Protein AF-A0A6N7L3N2-F1 (afdb_monomer_lite)

Foldseek 3Di:
DDDDDFDLPAWFAAPPQVVQPVSVVLVVVLVVLCVVLVPDPPCSVVCSVPPRVVVSRCQCTDLCRHQCVVAHPPVHHDPDGDDPDDDDDDDPVVCVDPVNDPVVPPPVPPPD

Secondary structure (DSSP, 8-state):
-------SSS----TTGGG-HHHHHHHHHHHHHHHHHTT-SSSHHHHHIIIIIHHHHHHHH-TTTSTTTT-BTTTB--SSPPPPPP-PPPPGGGGGSTTT-GGGGTGGGS--

InterPro domains:
  IPR032584 Protein of unknown function DUF4913 [PF16259] (3-90)

Organism: NCBI:txid212423

Radius of gyration: 20.18 Å; chains: 1; bounding box: 64×18×48 Å

pLDDT: mean 88.61, std 14.11, range [45.47, 98.56]

Structure (mmCIF, N/CA/C/O backbone):
data_AF-A0A6N7L3N2-F1
#
_entry.id   AF-A0A6N7L3N2-F1
#
loop_
_atom_site.group_PDB
_atom_site.id
_atom_site.type_symbol
_atom_site.label_atom_id
_atom_site.label_alt_id
_atom_site.label_comp_id
_atom_site.label_asym_id
_atom_site.label_entity_id
_atom_site.label_seq_id
_atom_site.pdbx_PDB_ins_code
_atom_site.Cartn_x
_atom_site.Cartn_y
_atom_site.Cartn_z
_atom_site.occupancy
_atom_site.B_iso_or_equiv
_atom_site.auth_seq_id
_atom_site.auth_comp_id
_atom_site.auth_asym_id
_atom_site.auth_atom_id
_atom_site.pdbx_PDB_model_num
ATOM 1 N N . MET A 1 1 ? 7.202 8.068 13.018 1.00 57.31 1 MET A N 1
ATOM 2 C CA . MET A 1 1 ? 7.596 7.870 11.606 1.00 57.31 1 MET A CA 1
ATOM 3 C C . MET A 1 1 ? 7.789 6.379 11.388 1.00 57.31 1 MET A C 1
ATOM 5 O O . MET A 1 1 ? 8.443 5.762 12.220 1.00 57.31 1 MET A O 1
ATOM 9 N N . VAL A 1 2 ? 7.189 5.796 10.348 1.00 75.44 2 VAL A N 1
ATOM 10 C CA . VAL A 1 2 ? 7.456 4.396 9.974 1.00 75.44 2 VAL A CA 1
ATOM 11 C C . VAL A 1 2 ? 8.750 4.388 9.168 1.00 75.44 2 VAL A C 1
ATOM 13 O O . VAL A 1 2 ? 8.839 5.082 8.162 1.00 75.44 2 VAL A O 1
ATOM 16 N N . ALA A 1 3 ? 9.755 3.650 9.631 1.00 86.38 3 ALA A N 1
ATOM 17 C CA . ALA A 1 3 ? 11.062 3.565 8.988 1.00 86.38 3 ALA A CA 1
ATOM 18 C C . ALA A 1 3 ? 11.437 2.097 8.782 1.00 86.38 3 ALA A C 1
ATOM 20 O O . ALA A 1 3 ? 11.220 1.264 9.663 1.00 86.38 3 ALA A O 1
ATOM 21 N N . ARG A 1 4 ? 11.985 1.777 7.608 1.00 90.19 4 ARG A N 1
ATOM 22 C CA . ARG A 1 4 ? 12.413 0.426 7.224 1.00 90.19 4 ARG A CA 1
ATOM 23 C C . ARG A 1 4 ? 13.736 0.520 6.467 1.00 90.19 4 ARG A C 1
ATOM 25 O O . ARG A 1 4 ? 14.028 1.547 5.859 1.00 90.19 4 ARG A O 1
ATOM 32 N N . ARG A 1 5 ? 14.546 -0.541 6.507 1.00 91.00 5 ARG A N 1
ATOM 33 C CA . ARG A 1 5 ? 15.734 -0.638 5.649 1.00 91.00 5 ARG A CA 1
ATOM 34 C C . ARG A 1 5 ? 15.287 -0.941 4.223 1.00 91.00 5 ARG A C 1
ATOM 36 O O . ARG A 1 5 ? 14.666 -1.972 3.991 1.00 91.00 5 ARG A O 1
ATOM 43 N N . LEU A 1 6 ? 15.627 -0.047 3.305 1.00 92.50 6 LEU A N 1
ATOM 44 C CA . LEU A 1 6 ? 15.380 -0.188 1.877 1.00 92.50 6 LEU A CA 1
ATOM 45 C C . LEU A 1 6 ? 16.714 -0.478 1.195 1.00 92.50 6 LEU A C 1
ATOM 47 O O . LEU A 1 6 ? 17.695 0.222 1.435 1.00 92.50 6 LEU A O 1
ATOM 51 N N . ASN A 1 7 ? 16.761 -1.527 0.388 1.00 87.56 7 ASN A N 1
ATOM 52 C CA . ASN A 1 7 ? 17.953 -1.912 -0.373 1.00 87.56 7 ASN A CA 1
ATOM 53 C C . ASN A 1 7 ? 17.627 -2.219 -1.841 1.00 87.56 7 ASN A C 1
ATOM 55 O O . ASN A 1 7 ? 18.524 -2.619 -2.573 1.00 87.56 7 ASN A O 1
ATOM 59 N N . GLY A 1 8 ? 16.362 -2.078 -2.255 1.00 81.12 8 GLY A N 1
ATOM 60 C CA . GLY A 1 8 ? 15.897 -2.385 -3.608 1.00 81.12 8 GLY A CA 1
ATOM 61 C C . GLY A 1 8 ? 15.814 -3.881 -3.927 1.00 81.12 8 GLY A C 1
ATOM 62 O O . GLY A 1 8 ? 15.286 -4.229 -4.969 1.00 81.12 8 GLY A O 1
ATOM 63 N N . VAL A 1 9 ? 16.296 -4.760 -3.038 1.00 84.88 9 VAL A N 1
ATOM 64 C CA . VAL A 1 9 ? 16.342 -6.219 -3.251 1.00 84.88 9 VAL A CA 1
ATOM 65 C C . VAL A 1 9 ? 15.350 -6.956 -2.358 1.00 84.88 9 VAL A C 1
ATOM 67 O O . VAL A 1 9 ? 14.681 -7.873 -2.801 1.00 84.88 9 VAL A O 1
ATOM 70 N N . THR A 1 10 ? 15.261 -6.584 -1.080 1.00 90.69 10 THR A N 1
ATOM 71 C CA . THR A 1 10 ? 14.303 -7.171 -0.129 1.00 90.69 10 THR A CA 1
ATOM 72 C C . THR A 1 10 ? 13.084 -6.288 0.071 1.00 90.69 10 THR A C 1
ATOM 74 O O . THR A 1 10 ? 12.010 -6.795 0.358 1.00 90.69 10 THR A O 1
ATOM 77 N N . LEU A 1 11 ? 13.270 -4.969 -0.014 1.00 95.62 11 LEU A N 1
ATOM 78 C CA . LEU A 1 11 ? 12.203 -3.974 0.015 1.00 95.62 11 LEU A CA 1
ATOM 79 C C . LEU A 1 11 ? 12.609 -2.810 -0.884 1.00 95.62 11 LEU A C 1
ATOM 81 O O . LEU A 1 11 ? 13.755 -2.340 -0.813 1.00 95.62 11 LEU A O 1
ATOM 85 N N . THR A 1 12 ? 11.657 -2.315 -1.665 1.00 96.50 12 THR A N 1
ATOM 86 C CA . THR A 1 12 ? 11.832 -1.127 -2.500 1.00 96.50 12 THR A CA 1
ATOM 87 C C . THR A 1 12 ? 10.844 -0.026 -2.116 1.00 96.50 12 THR A C 1
ATOM 89 O O . THR A 1 12 ? 9.814 -0.270 -1.492 1.00 96.50 12 THR A O 1
ATOM 92 N N . TRP A 1 13 ? 11.184 1.210 -2.454 1.00 96.62 13 TRP A N 1
ATOM 93 C CA . TRP A 1 13 ? 10.314 2.372 -2.335 1.00 96.62 13 TRP A CA 1
ATOM 94 C C . TRP A 1 13 ? 10.771 3.407 -3.355 1.00 96.62 13 TRP A C 1
ATOM 96 O O . TRP A 1 13 ? 11.954 3.748 -3.396 1.00 96.62 13 TRP A O 1
ATOM 106 N N . CYS A 1 14 ? 9.839 3.926 -4.147 1.00 96.81 14 CYS A N 1
ATOM 107 C CA . CYS A 1 14 ? 10.132 5.035 -5.042 1.00 96.81 14 CYS A CA 1
ATOM 108 C C . CYS A 1 14 ? 10.124 6.355 -4.247 1.00 96.81 14 CYS A C 1
ATOM 110 O O . CYS A 1 14 ? 9.115 6.646 -3.597 1.00 96.81 14 CYS A O 1
ATOM 112 N N . PRO A 1 15 ? 11.187 7.182 -4.280 1.00 96.12 15 PRO A N 1
ATOM 113 C CA . PRO A 1 15 ? 11.166 8.488 -3.616 1.00 96.12 15 PRO A CA 1
ATOM 114 C C . PRO A 1 15 ? 10.041 9.382 -4.155 1.00 96.12 15 PRO A C 1
ATOM 116 O O . PRO A 1 15 ? 9.363 10.036 -3.363 1.00 96.12 15 PRO A O 1
ATOM 119 N N . ASP A 1 16 ? 9.754 9.293 -5.456 1.00 96.94 16 ASP A N 1
ATOM 120 C CA . ASP A 1 16 ? 8.643 9.979 -6.122 1.00 96.94 16 ASP A CA 1
ATOM 121 C C . ASP A 1 16 ? 7.364 9.125 -6.124 1.00 96.94 16 ASP A C 1
ATOM 123 O O . ASP A 1 16 ? 6.699 8.948 -7.143 1.00 96.94 16 ASP A O 1
ATOM 127 N N . TRP A 1 17 ? 7.015 8.524 -4.982 1.00 96.56 17 TRP A N 1
ATOM 128 C CA . TRP A 1 17 ? 5.897 7.574 -4.859 1.00 96.56 17 TRP A CA 1
ATOM 129 C C . TRP A 1 17 ? 4.552 8.115 -5.381 1.00 96.56 17 TRP A C 1
ATOM 131 O O . TRP A 1 17 ? 3.708 7.337 -5.826 1.00 96.56 17 TRP A O 1
ATOM 141 N N . TRP A 1 18 ? 4.346 9.436 -5.360 1.00 96.62 18 TRP A N 1
ATOM 142 C CA . TRP A 1 18 ? 3.142 10.097 -5.880 1.00 96.62 18 TRP A CA 1
ATOM 143 C C . TRP A 1 18 ? 3.000 9.994 -7.407 1.00 96.62 18 TRP A C 1
ATOM 145 O O . TRP A 1 18 ? 1.929 10.265 -7.936 1.00 96.62 18 TRP A O 1
ATOM 155 N N . MET A 1 19 ? 4.043 9.578 -8.127 1.00 95.94 19 MET A N 1
ATOM 156 C CA . MET A 1 19 ? 3.984 9.307 -9.569 1.00 95.94 19 MET A CA 1
ATOM 157 C C . MET A 1 19 ? 3.257 7.988 -9.888 1.00 95.94 19 MET A C 1
ATOM 159 O O . MET A 1 19 ? 2.931 7.718 -11.042 1.00 95.94 19 MET A O 1
ATOM 163 N N . HIS A 1 20 ? 2.971 7.160 -8.877 1.00 95.50 20 HIS A N 1
ATOM 164 C CA . HIS A 1 20 ? 2.367 5.840 -9.044 1.00 95.50 20 HIS A CA 1
ATOM 165 C C . HIS A 1 20 ? 0.899 5.860 -8.593 1.00 95.50 20 HIS A C 1
ATOM 167 O O . HIS A 1 20 ? 0.598 5.883 -7.398 1.00 95.50 20 HIS A O 1
ATOM 173 N N . ALA A 1 21 ? -0.035 5.798 -9.548 1.00 95.19 21 ALA A N 1
ATOM 174 C CA . ALA A 1 21 ? -1.476 5.845 -9.268 1.00 95.19 21 ALA A CA 1
ATOM 175 C C . ALA A 1 21 ? -1.938 4.731 -8.309 1.00 95.19 21 ALA A C 1
ATOM 177 O O . ALA A 1 21 ? -2.753 4.971 -7.414 1.00 95.19 21 ALA A O 1
ATOM 178 N N . GLU A 1 22 ? -1.379 3.524 -8.449 1.00 96.00 22 GLU A N 1
ATOM 179 C CA . GLU A 1 22 ? -1.654 2.422 -7.525 1.00 96.00 22 GLU A CA 1
ATOM 180 C C . GLU A 1 22 ? -1.191 2.748 -6.098 1.00 96.00 22 GLU A C 1
ATOM 182 O O . GLU A 1 22 ? -1.934 2.507 -5.144 1.00 96.00 22 GLU A O 1
ATOM 187 N N . ALA A 1 23 ? -0.013 3.359 -5.935 1.00 97.12 23 ALA A N 1
ATOM 188 C CA . ALA A 1 23 ? 0.489 3.743 -4.620 1.00 97.12 23 ALA A CA 1
ATOM 189 C C . ALA A 1 23 ? -0.409 4.788 -3.948 1.00 97.12 23 ALA A C 1
ATOM 191 O O . ALA A 1 23 ? -0.764 4.623 -2.780 1.00 97.12 23 ALA A O 1
ATOM 192 N N . ILE A 1 24 ? -0.844 5.813 -4.691 1.00 98.00 24 ILE A N 1
ATOM 193 C CA . ILE A 1 24 ? -1.806 6.810 -4.193 1.00 98.00 24 ILE A CA 1
ATOM 194 C C . ILE A 1 24 ? -3.090 6.123 -3.722 1.00 98.00 24 ILE A C 1
ATOM 196 O O . ILE A 1 24 ? -3.553 6.376 -2.609 1.00 98.00 24 ILE A O 1
ATOM 200 N N . SER A 1 25 ? -3.658 5.239 -4.547 1.00 98.12 25 SER A N 1
ATOM 201 C CA . SER A 1 25 ? -4.905 4.535 -4.231 1.00 98.12 25 SER A CA 1
ATOM 202 C C . SER A 1 25 ? -4.789 3.714 -2.940 1.00 98.12 25 SER A C 1
ATOM 204 O O . SER A 1 25 ? -5.634 3.831 -2.046 1.00 98.12 25 SER A O 1
ATOM 206 N N . ARG A 1 26 ? -3.699 2.948 -2.790 1.00 97.81 26 ARG A N 1
ATOM 207 C CA . ARG A 1 26 ? -3.421 2.125 -1.600 1.00 97.81 26 ARG A CA 1
ATOM 208 C C . ARG A 1 26 ? -3.224 2.962 -0.338 1.00 97.81 26 ARG A C 1
ATOM 210 O O . ARG A 1 26 ? -3.833 2.670 0.692 1.00 97.81 26 ARG A O 1
ATOM 217 N N . LEU A 1 27 ? -2.414 4.019 -0.418 1.00 97.94 27 LEU A N 1
ATOM 218 C CA . LEU A 1 27 ? -2.170 4.934 0.701 1.00 97.94 27 LEU A CA 1
ATOM 219 C C . LEU A 1 27 ? -3.454 5.653 1.128 1.00 97.94 27 LEU A C 1
ATOM 221 O O . LEU A 1 27 ? -3.737 5.749 2.322 1.00 97.94 27 LEU A O 1
ATOM 225 N N . ASN A 1 28 ? -4.272 6.087 0.167 1.00 98.38 28 ASN A N 1
ATOM 226 C CA . ASN A 1 28 ? -5.570 6.695 0.441 1.00 98.38 28 ASN A CA 1
ATOM 227 C C . ASN A 1 28 ? -6.531 5.708 1.122 1.00 98.38 28 ASN A C 1
ATOM 229 O O . ASN A 1 28 ? -7.166 6.057 2.114 1.00 98.38 28 ASN A O 1
ATOM 233 N N . ALA A 1 29 ? -6.618 4.461 0.647 1.00 98.12 29 ALA A N 1
ATOM 234 C CA . ALA A 1 29 ? -7.439 3.432 1.288 1.00 98.12 29 ALA A CA 1
ATOM 235 C C . ALA A 1 29 ? -6.994 3.158 2.736 1.00 98.12 29 ALA A C 1
ATOM 237 O O . ALA A 1 29 ? -7.829 3.092 3.641 1.00 98.12 29 ALA A O 1
ATOM 238 N N . MET A 1 30 ? -5.680 3.069 2.971 1.00 97.75 30 MET A N 1
ATOM 239 C CA . MET A 1 30 ? -5.103 2.901 4.308 1.00 97.75 30 MET A CA 1
ATOM 240 C C . MET A 1 30 ? -5.409 4.094 5.227 1.00 97.75 30 MET A C 1
ATOM 242 O O . MET A 1 30 ? -5.750 3.887 6.393 1.00 97.75 30 MET A O 1
ATOM 246 N N . TRP A 1 31 ? -5.336 5.326 4.708 1.00 97.94 31 TRP A N 1
ATOM 247 C CA . TRP A 1 31 ? -5.693 6.540 5.448 1.00 97.94 31 TRP A CA 1
ATOM 248 C C . TRP A 1 31 ? -7.187 6.594 5.787 1.00 97.94 31 TRP A C 1
ATOM 250 O O . TRP A 1 31 ? -7.541 6.870 6.929 1.00 97.94 31 TRP A O 1
ATOM 260 N N . ARG A 1 32 ? -8.078 6.251 4.848 1.00 98.56 32 ARG A N 1
ATOM 261 C CA . ARG A 1 32 ? -9.528 6.194 5.114 1.00 98.56 32 ARG A CA 1
ATOM 262 C C . ARG A 1 32 ? -9.875 5.160 6.186 1.00 98.56 32 ARG A C 1
ATOM 264 O O . ARG A 1 32 ? -10.723 5.425 7.033 1.00 98.56 32 ARG A O 1
ATOM 271 N N . ALA A 1 33 ? -9.209 4.003 6.174 1.00 98.44 33 ALA A N 1
ATOM 272 C CA . ALA A 1 33 ? -9.363 3.003 7.228 1.00 98.44 33 ALA A CA 1
ATOM 273 C C . ALA A 1 33 ? -8.864 3.528 8.583 1.00 98.44 33 ALA A C 1
ATOM 275 O O . ALA A 1 33 ? -9.534 3.334 9.596 1.00 98.44 33 ALA A O 1
ATOM 276 N N . TRP A 1 34 ? -7.728 4.233 8.596 1.00 98.25 34 TRP A N 1
ATOM 277 C CA . TRP A 1 34 ? -7.195 4.867 9.802 1.00 98.25 34 TRP A CA 1
ATOM 278 C C . TRP A 1 34 ? -8.157 5.909 10.378 1.00 98.25 34 TRP A C 1
ATOM 280 O O . TRP A 1 34 ? -8.442 5.866 11.569 1.00 98.25 34 TRP A O 1
ATOM 290 N N . GLU A 1 35 ? -8.692 6.805 9.544 1.00 98.50 35 GLU A N 1
ATOM 291 C CA . GLU A 1 35 ? -9.636 7.848 9.967 1.00 98.50 35 GLU A CA 1
ATOM 292 C C . GLU A 1 35 ? -10.852 7.272 10.693 1.00 98.50 35 GLU A C 1
ATOM 294 O O . GLU A 1 35 ? -11.312 7.844 11.679 1.00 98.50 35 GLU A O 1
ATOM 299 N N . ASN A 1 36 ? -11.346 6.122 10.235 1.00 98.31 36 ASN A N 1
ATOM 300 C CA . ASN A 1 36 ? -12.459 5.441 10.879 1.00 98.31 36 ASN A CA 1
ATOM 301 C C . ASN A 1 36 ? -12.026 4.708 12.162 1.00 98.31 36 ASN A C 1
ATOM 303 O O . ASN A 1 36 ? -12.658 4.845 13.206 1.00 98.31 36 ASN A O 1
ATOM 307 N N . LEU A 1 37 ? -10.937 3.935 12.101 1.00 98.50 37 LEU A N 1
ATOM 308 C CA . LEU A 1 37 ? -10.516 3.053 13.196 1.00 98.50 37 LEU A CA 1
ATOM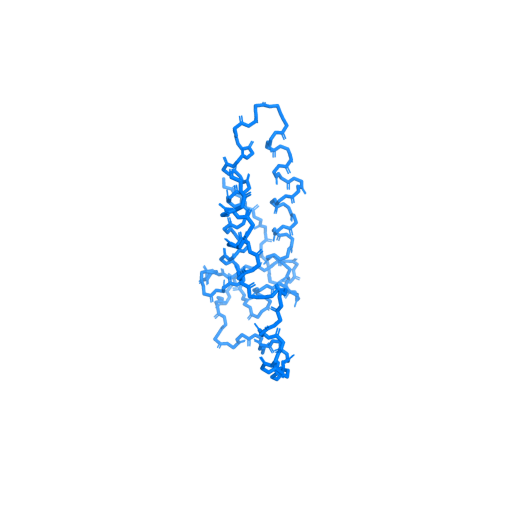 309 C C . LEU A 1 37 ? -9.826 3.786 14.350 1.00 98.50 37 LEU A C 1
ATOM 311 O O . LEU A 1 37 ? -9.860 3.296 15.475 1.00 98.50 37 LEU A O 1
ATOM 315 N N . ARG A 1 38 ? -9.252 4.974 14.125 1.00 97.31 38 ARG A N 1
ATOM 316 C CA . ARG A 1 38 ? -8.635 5.783 15.194 1.00 97.31 38 ARG A CA 1
ATOM 317 C C . ARG A 1 38 ? -9.635 6.276 16.243 1.00 97.31 38 ARG A C 1
ATOM 319 O O . ARG A 1 38 ? -9.218 6.784 17.278 1.00 97.31 38 ARG A O 1
ATOM 326 N N . LEU A 1 39 ? -10.934 6.191 15.948 1.00 98.12 39 LEU A N 1
ATOM 327 C CA . LEU A 1 39 ? -12.015 6.582 16.851 1.00 98.12 39 LEU A CA 1
ATOM 328 C C . LEU A 1 39 ? -12.419 5.458 17.813 1.00 98.12 39 LEU A C 1
ATOM 330 O O . LEU A 1 39 ? -13.080 5.739 18.809 1.00 98.12 39 LEU A O 1
ATOM 334 N N . ASP A 1 40 ? -12.029 4.210 17.537 1.00 98.00 40 ASP A N 1
ATOM 335 C CA . ASP A 1 40 ? -12.239 3.087 18.449 1.00 98.00 40 ASP A CA 1
ATOM 336 C C . ASP A 1 40 ? -11.116 3.063 19.509 1.00 98.00 40 ASP A C 1
ATOM 338 O O . ASP A 1 40 ? -9.958 2.795 19.167 1.00 98.00 40 ASP A O 1
ATOM 342 N N . PRO A 1 41 ? -11.433 3.324 20.795 1.00 96.19 41 PRO A N 1
ATOM 343 C CA . PRO A 1 41 ? -10.439 3.389 21.863 1.00 96.19 41 PRO A CA 1
ATOM 344 C C . PRO A 1 41 ? -9.935 2.014 22.324 1.00 96.19 41 PRO A C 1
ATOM 346 O O . PRO A 1 41 ? -8.971 1.960 23.088 1.00 96.19 41 PRO A O 1
ATOM 349 N N . ALA A 1 42 ? -10.584 0.916 21.926 1.00 97.69 42 ALA A N 1
ATOM 350 C CA . ALA A 1 42 ? -10.222 -0.429 22.349 1.00 97.69 42 ALA A CA 1
ATOM 351 C C . ALA A 1 42 ? -9.204 -1.055 21.389 1.00 97.69 42 ALA A C 1
ATOM 353 O O . ALA A 1 42 ? -8.004 -1.058 21.660 1.00 97.69 42 ALA A O 1
ATOM 354 N N . LEU A 1 43 ? -9.675 -1.606 20.267 1.00 98.00 43 LEU A N 1
ATOM 355 C CA . LEU A 1 43 ? -8.847 -2.410 19.360 1.00 98.00 43 LEU A CA 1
ATOM 356 C C . LEU A 1 43 ? -8.610 -1.739 18.006 1.00 98.00 43 LEU A C 1
ATOM 358 O O . LEU A 1 43 ? -7.859 -2.286 17.200 1.00 98.00 43 LEU A O 1
ATOM 362 N N . GLY A 1 44 ? -9.171 -0.551 17.768 1.00 98.12 44 GLY A N 1
ATOM 363 C CA . GLY A 1 44 ? -9.131 0.146 16.481 1.00 98.12 44 GLY A CA 1
ATOM 364 C C . GLY A 1 44 ? -7.742 0.224 15.855 1.00 98.12 44 GLY A C 1
ATOM 365 O O . GLY A 1 44 ? -7.551 -0.165 14.703 1.00 98.12 44 GLY A O 1
ATOM 366 N N . MET A 1 45 ? -6.735 0.636 16.629 1.00 98.00 45 MET A N 1
ATOM 367 C CA . MET A 1 45 ? -5.359 0.726 16.127 1.00 98.00 45 MET A CA 1
ATOM 368 C C . MET A 1 45 ? -4.722 -0.639 15.843 1.00 98.00 45 MET A C 1
ATOM 370 O O . MET A 1 45 ? -3.977 -0.760 14.872 1.00 98.00 45 MET A O 1
ATOM 374 N N . SER A 1 46 ? -5.020 -1.665 16.646 1.00 98.19 46 SER A N 1
ATOM 375 C CA . SER A 1 46 ? -4.547 -3.036 16.395 1.00 98.19 46 SER A CA 1
ATOM 376 C C . SER A 1 46 ? -5.155 -3.584 15.100 1.00 98.19 46 SER A C 1
ATOM 378 O O . SER A 1 46 ? -4.437 -4.039 14.209 1.00 98.19 46 SER A O 1
ATOM 380 N N . THR A 1 47 ? -6.474 -3.428 14.949 1.00 98.44 47 THR A N 1
ATOM 381 C CA . THR A 1 47 ? -7.224 -3.783 13.740 1.00 98.44 47 THR A CA 1
ATOM 382 C C . THR A 1 47 ? -6.681 -3.048 12.517 1.00 98.44 47 THR A C 1
ATOM 384 O O . THR A 1 47 ? -6.487 -3.662 11.469 1.00 98.44 47 THR A O 1
ATOM 387 N N . TRP A 1 48 ? -6.380 -1.752 12.643 1.00 98.44 48 TRP A N 1
ATOM 388 C CA . TRP A 1 48 ? -5.819 -0.963 11.550 1.00 98.44 48 TRP A CA 1
ATOM 389 C C . TRP A 1 48 ? -4.471 -1.506 11.072 1.00 98.44 48 TRP A C 1
ATOM 391 O O . TRP A 1 48 ? -4.286 -1.692 9.869 1.00 98.44 48 TRP A O 1
ATOM 401 N N . TRP A 1 49 ? -3.551 -1.814 11.990 1.00 98.00 49 TRP A N 1
ATOM 402 C CA . TRP A 1 49 ? -2.253 -2.381 11.623 1.00 98.00 49 TRP A CA 1
ATOM 403 C C . TRP A 1 49 ? -2.392 -3.726 10.913 1.00 98.00 49 TRP A C 1
ATOM 405 O O . TRP A 1 49 ? -1.914 -3.874 9.788 1.00 98.00 49 TRP A O 1
ATOM 415 N N . ILE A 1 50 ? -3.105 -4.664 11.538 1.00 98.06 50 ILE A N 1
ATOM 416 C CA . ILE A 1 50 ? -3.203 -6.055 11.082 1.00 98.06 50 ILE A CA 1
ATOM 417 C C . ILE A 1 50 ? -3.959 -6.166 9.755 1.00 98.06 50 ILE A C 1
ATOM 419 O O . ILE A 1 50 ? -3.549 -6.912 8.867 1.00 98.06 50 ILE A O 1
ATOM 423 N N . HIS A 1 51 ? -5.069 -5.439 9.607 1.00 98.19 51 HIS A N 1
ATOM 424 C CA . HIS A 1 51 ? -5.970 -5.619 8.466 1.00 98.19 51 HIS A CA 1
ATOM 425 C C . HIS A 1 51 ? -5.774 -4.600 7.346 1.00 98.19 51 HIS A C 1
ATOM 427 O O . HIS A 1 51 ? -6.225 -4.845 6.228 1.00 98.19 51 HIS A O 1
ATOM 433 N N . HIS A 1 52 ? -5.112 -3.472 7.612 1.00 97.94 52 HIS A N 1
ATOM 434 C CA . HIS A 1 52 ? -4.977 -2.402 6.626 1.00 97.94 52 HIS A CA 1
ATOM 435 C C . HIS A 1 52 ? -3.525 -2.017 6.377 1.00 97.94 52 HIS A C 1
ATOM 437 O O . HIS A 1 52 ? -3.086 -2.072 5.232 1.00 97.94 52 HIS A O 1
ATOM 443 N N . ALA A 1 53 ? -2.767 -1.645 7.408 1.00 97.25 53 ALA A N 1
ATOM 444 C CA . ALA A 1 53 ? -1.435 -1.096 7.188 1.00 97.25 53 ALA A CA 1
ATOM 445 C C . ALA A 1 53 ? -0.432 -2.150 6.710 1.00 97.25 53 ALA A C 1
ATOM 447 O O . ALA A 1 53 ? 0.174 -1.969 5.654 1.00 97.25 53 ALA A O 1
ATOM 448 N N . ASP A 1 54 ? -0.286 -3.264 7.430 1.00 97.25 54 ASP A N 1
A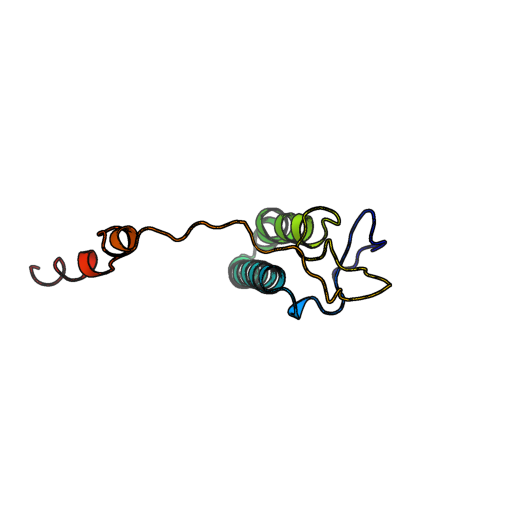TOM 449 C CA . ASP A 1 54 ? 0.704 -4.288 7.088 1.00 97.25 54 ASP A CA 1
ATOM 450 C C . ASP A 1 54 ? 0.437 -4.943 5.721 1.00 97.25 54 ASP A C 1
ATOM 452 O O . ASP A 1 54 ? 1.378 -5.022 4.927 1.00 97.25 54 ASP A O 1
ATOM 456 N N . PRO A 1 55 ? -0.808 -5.318 5.356 1.00 97.50 55 PRO A N 1
ATOM 457 C CA . PRO A 1 55 ? -1.089 -5.855 4.024 1.00 97.50 55 PRO A CA 1
ATOM 458 C C . PRO A 1 55 ? -0.805 -4.862 2.888 1.00 97.50 55 PRO A C 1
ATOM 460 O O . PRO A 1 55 ? -0.272 -5.250 1.850 1.00 97.50 55 PRO A O 1
ATOM 463 N N . GLN A 1 56 ? -1.128 -3.575 3.067 1.00 97.75 56 GLN A N 1
ATOM 464 C CA . GLN A 1 56 ? -0.854 -2.561 2.041 1.00 97.75 56 GLN A CA 1
ATOM 465 C C . GLN A 1 56 ? 0.644 -2.272 1.924 1.00 97.75 56 GLN A C 1
ATOM 467 O O . GLN A 1 56 ? 1.161 -2.176 0.812 1.00 97.75 56 GLN A O 1
ATOM 472 N N . LEU A 1 57 ? 1.356 -2.176 3.051 1.00 96.62 57 LEU A N 1
ATOM 473 C CA . LEU A 1 57 ? 2.806 -1.983 3.069 1.00 96.62 57 LEU A CA 1
ATOM 474 C C . LEU A 1 57 ? 3.554 -3.182 2.485 1.00 96.62 57 LEU A C 1
ATOM 476 O O . LEU A 1 57 ? 4.566 -2.974 1.826 1.00 96.62 57 LEU A O 1
ATOM 480 N N . HIS A 1 58 ? 3.063 -4.406 2.689 1.00 96.62 58 HIS A N 1
ATOM 481 C CA . HIS A 1 58 ? 3.647 -5.601 2.084 1.00 96.62 58 HIS A CA 1
ATOM 482 C C . HIS A 1 58 ? 3.677 -5.492 0.557 1.00 96.62 58 HIS A C 1
ATOM 484 O O . HIS A 1 58 ? 4.730 -5.682 -0.037 1.00 96.62 58 HIS A O 1
ATOM 490 N N . VAL A 1 59 ? 2.560 -5.095 -0.062 1.00 97.50 59 VAL A N 1
ATOM 491 C CA . VAL A 1 59 ? 2.494 -4.926 -1.522 1.00 97.50 59 VAL A CA 1
ATOM 492 C C . VAL A 1 59 ? 3.275 -3.700 -1.993 1.00 97.50 59 VAL A C 1
ATOM 494 O O . VAL A 1 59 ? 3.978 -3.770 -2.993 1.00 97.50 59 VAL A O 1
ATOM 497 N N . LEU A 1 60 ? 3.178 -2.569 -1.285 1.00 97.06 60 LEU A N 1
ATOM 498 C CA . LEU A 1 60 ? 3.905 -1.350 -1.659 1.00 97.06 60 LEU A CA 1
ATOM 499 C C . LEU A 1 60 ? 5.422 -1.557 -1.668 1.00 97.06 60 LEU A C 1
ATOM 501 O O . LEU A 1 60 ? 6.101 -0.965 -2.497 1.00 97.06 60 LEU A O 1
ATOM 505 N N . LEU A 1 61 ? 5.943 -2.359 -0.739 1.00 96.88 61 LEU A N 1
ATOM 506 C CA . LEU A 1 61 ? 7.379 -2.568 -0.572 1.00 96.88 61 LEU A CA 1
ATOM 507 C C . LEU A 1 61 ? 7.918 -3.785 -1.335 1.00 96.88 61 LEU A C 1
ATOM 509 O O . LEU A 1 61 ? 9.131 -3.997 -1.302 1.00 96.88 61 LEU A O 1
ATOM 513 N N . ASP A 1 62 ? 7.056 -4.575 -1.984 1.00 96.88 62 ASP A N 1
ATOM 514 C CA . ASP A 1 62 ? 7.453 -5.749 -2.765 1.00 96.88 62 ASP A CA 1
ATOM 515 C C . ASP A 1 62 ? 8.335 -5.308 -3.956 1.00 96.88 62 ASP A C 1
ATOM 517 O O . ASP A 1 62 ? 7.863 -4.567 -4.824 1.00 96.88 62 ASP A O 1
ATOM 521 N N . PRO A 1 63 ? 9.619 -5.715 -3.995 1.00 95.62 63 PRO A N 1
ATOM 522 C CA . PRO A 1 63 ? 10.551 -5.316 -5.046 1.00 95.62 63 PRO A CA 1
ATOM 523 C C . PRO A 1 63 ? 10.262 -5.965 -6.401 1.00 95.62 63 PRO A C 1
ATOM 525 O O . PRO A 1 63 ? 10.666 -5.410 -7.418 1.00 95.62 63 PRO A O 1
ATOM 528 N N . ASP A 1 64 ? 9.546 -7.087 -6.434 1.00 94.44 64 ASP A N 1
ATOM 529 C CA . ASP A 1 64 ? 9.288 -7.845 -7.657 1.00 94.44 64 ASP A CA 1
ATOM 530 C C . ASP A 1 64 ? 7.909 -7.506 -8.237 1.00 94.44 64 ASP A C 1
ATOM 532 O O . ASP A 1 64 ? 7.767 -7.253 -9.435 1.00 94.44 64 ASP A O 1
ATOM 536 N N . ASN A 1 65 ? 6.883 -7.463 -7.382 1.00 93.69 65 ASN A N 1
ATOM 537 C CA . ASN A 1 65 ? 5.482 -7.349 -7.809 1.00 93.69 65 ASN A CA 1
ATOM 538 C C . ASN A 1 65 ? 4.811 -6.036 -7.391 1.00 93.69 65 ASN A C 1
ATOM 540 O O . ASN A 1 65 ? 3.674 -5.772 -7.789 1.00 93.69 65 ASN A O 1
ATOM 544 N N . GLY A 1 66 ? 5.473 -5.230 -6.561 1.00 94.75 66 GLY A N 1
ATOM 545 C CA . GLY A 1 66 ? 4.919 -3.981 -6.060 1.00 94.75 66 GLY A CA 1
ATOM 546 C C . GLY A 1 66 ? 4.887 -2.878 -7.122 1.00 94.75 66 GLY A C 1
ATOM 547 O O . GLY A 1 66 ? 5.583 -2.943 -8.136 1.00 94.75 66 GLY A O 1
ATOM 548 N N . PRO A 1 67 ? 4.140 -1.788 -6.879 1.00 95.44 67 PRO A N 1
ATOM 549 C CA . PRO A 1 67 ? 4.032 -0.671 -7.821 1.00 95.44 67 PRO A CA 1
ATOM 550 C C . PRO A 1 67 ? 5.354 0.083 -8.035 1.00 95.44 67 PRO A C 1
ATOM 552 O O . PRO A 1 67 ? 5.464 0.880 -8.967 1.00 95.44 67 PRO A O 1
ATOM 555 N N . PHE A 1 68 ? 6.342 -0.146 -7.168 1.00 96.00 68 PHE A N 1
ATOM 556 C CA . PHE A 1 68 ? 7.676 0.444 -7.236 1.00 96.00 68 PHE A CA 1
ATOM 557 C C . PHE A 1 68 ? 8.742 -0.546 -7.727 1.00 96.00 68 PHE A C 1
ATOM 559 O O . PHE A 1 68 ? 9.923 -0.230 -7.617 1.00 96.00 68 PHE A O 1
ATOM 566 N N . SER A 1 69 ? 8.367 -1.716 -8.258 1.00 95.12 69 SER A N 1
ATOM 567 C CA . SER A 1 69 ? 9.315 -2.769 -8.667 1.00 95.12 69 SER A CA 1
ATOM 568 C C . SER A 1 69 ? 10.320 -2.322 -9.735 1.00 95.12 69 SER A C 1
ATOM 570 O O . SER A 1 69 ? 11.458 -2.775 -9.757 1.00 95.12 69 SER A O 1
ATOM 572 N N . ALA A 1 70 ? 9.937 -1.368 -10.588 1.00 94.81 70 ALA A N 1
ATOM 573 C CA . ALA A 1 70 ? 10.830 -0.764 -11.578 1.00 94.81 70 ALA A CA 1
ATOM 574 C C . ALA A 1 70 ? 11.690 0.394 -11.027 1.00 94.81 70 ALA A C 1
ATOM 576 O O . ALA A 1 70 ? 12.498 0.949 -11.765 1.00 94.81 70 ALA A O 1
ATOM 577 N N . CYS A 1 71 ? 11.490 0.810 -9.773 1.00 95.31 71 CYS A N 1
ATOM 578 C CA . CYS A 1 71 ? 12.170 1.947 -9.150 1.00 95.31 71 CYS A CA 1
ATOM 579 C C . CYS A 1 71 ? 13.205 1.485 -8.121 1.00 95.31 71 CYS A C 1
ATOM 581 O O . CYS A 1 71 ? 13.123 0.393 -7.557 1.00 95.31 71 CYS A O 1
ATOM 583 N N . SER A 1 72 ? 14.152 2.369 -7.818 1.00 93.50 72 SER A N 1
ATOM 584 C CA . SER A 1 72 ? 15.215 2.112 -6.854 1.00 93.50 72 SER A CA 1
ATOM 585 C C . SER A 1 72 ? 15.152 3.117 -5.703 1.00 93.50 72 SER A C 1
ATOM 587 O O . SER A 1 72 ? 15.046 4.319 -5.949 1.00 93.50 72 SER A O 1
ATOM 589 N N . PRO A 1 73 ? 15.315 2.684 -4.440 1.00 92.44 73 PRO A N 1
ATOM 590 C CA . PRO A 1 73 ? 15.473 3.611 -3.322 1.00 92.44 73 PRO A CA 1
ATOM 591 C C . PRO A 1 73 ? 16.725 4.494 -3.441 1.00 92.44 73 PRO A C 1
ATOM 593 O O . PRO A 1 73 ? 16.794 5.536 -2.795 1.00 92.44 73 PRO A O 1
ATOM 596 N N . VAL A 1 74 ? 17.727 4.049 -4.213 1.00 91.25 74 VAL A N 1
ATOM 597 C CA . VAL A 1 74 ? 19.022 4.728 -4.381 1.00 91.25 74 VAL A CA 1
ATOM 598 C C . VAL A 1 74 ? 19.076 5.503 -5.695 1.00 91.25 74 VAL A C 1
ATOM 600 O O . VAL A 1 74 ? 19.505 6.652 -5.697 1.00 91.25 74 VAL A O 1
ATOM 603 N N . GLU A 1 75 ? 18.645 4.891 -6.800 1.00 91.75 75 GLU A N 1
ATOM 604 C CA . GLU A 1 75 ? 18.708 5.510 -8.136 1.00 91.75 75 GLU A CA 1
ATOM 605 C C . GLU A 1 75 ? 17.472 6.364 -8.452 1.00 91.75 75 GLU A C 1
ATOM 607 O O . GLU A 1 75 ? 17.535 7.235 -9.315 1.00 91.75 75 GLU A O 1
ATOM 612 N N . GLY A 1 76 ? 16.374 6.172 -7.716 1.00 93.88 76 GLY A N 1
ATOM 613 C CA . GLY A 1 76 ? 15.165 6.982 -7.808 1.00 93.88 76 GLY A CA 1
ATOM 614 C C . GLY A 1 76 ? 14.046 6.368 -8.651 1.00 93.88 76 GLY A C 1
ATOM 615 O O . GLY A 1 76 ? 13.947 5.147 -8.819 1.00 93.88 76 GLY A O 1
ATOM 616 N N . HIS A 1 77 ? 13.152 7.238 -9.121 1.00 96.62 77 HIS A N 1
ATOM 617 C CA . HIS A 1 77 ? 12.027 6.879 -9.978 1.00 96.62 77 HIS A CA 1
ATOM 618 C C . HIS A 1 77 ? 12.496 6.475 -11.380 1.00 96.62 77 HIS A C 1
ATOM 620 O O . HIS A 1 77 ? 13.337 7.142 -11.980 1.00 96.62 77 HIS A O 1
ATOM 626 N N . SER A 1 78 ? 11.923 5.400 -11.919 1.00 94.00 78 SER A N 1
ATOM 627 C CA . SER A 1 78 ? 12.164 4.982 -13.300 1.00 94.00 78 SER A CA 1
ATOM 628 C C . SER A 1 78 ? 11.139 5.599 -14.245 1.00 94.00 78 SER A C 1
ATOM 630 O O . SER A 1 78 ? 9.936 5.465 -14.036 1.00 94.00 78 SER A O 1
ATOM 632 N N . GLU A 1 79 ? 11.618 6.188 -15.341 1.00 92.06 79 GLU A N 1
ATOM 633 C CA . GLU A 1 79 ? 10.777 6.684 -16.441 1.00 92.06 79 GLU A CA 1
ATOM 634 C C . GLU A 1 79 ? 10.162 5.558 -17.294 1.00 92.06 79 GLU A C 1
ATOM 636 O O . GLU A 1 79 ? 9.329 5.815 -18.163 1.00 92.06 79 GLU A O 1
ATOM 641 N N . HIS A 1 80 ? 10.554 4.304 -17.051 1.00 88.38 80 HIS A N 1
ATOM 642 C CA . HIS A 1 80 ? 10.097 3.127 -17.786 1.00 88.38 80 HIS A CA 1
ATOM 643 C C . HIS A 1 80 ? 9.257 2.232 -16.861 1.00 88.38 80 HIS A C 1
ATOM 645 O O . HIS A 1 80 ? 9.758 1.217 -16.365 1.00 88.38 80 HIS A O 1
ATOM 651 N N . PRO A 1 81 ? 7.994 2.601 -16.572 1.00 82.56 81 PRO A N 1
ATOM 652 C CA . PRO A 1 81 ? 7.130 1.783 -15.734 1.00 82.56 81 PRO A CA 1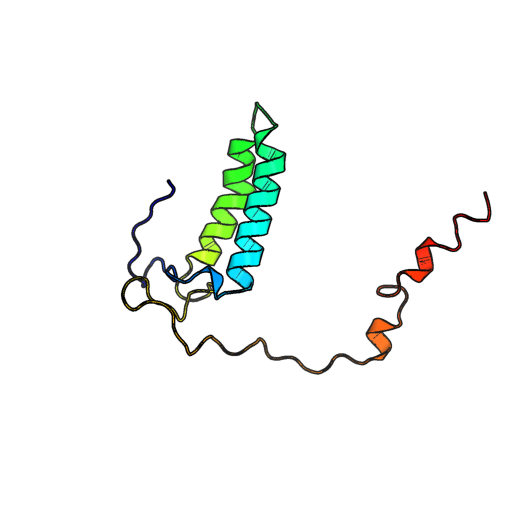
ATOM 653 C C . PRO A 1 81 ? 6.786 0.452 -16.427 1.00 82.56 81 PRO A C 1
ATOM 655 O O . PRO A 1 81 ? 6.863 0.353 -17.657 1.00 82.56 81 PRO A O 1
ATOM 658 N N . PRO A 1 82 ? 6.354 -0.571 -15.663 1.00 83.00 82 PRO A N 1
ATOM 659 C CA . PRO A 1 82 ? 5.811 -1.795 -16.237 1.00 83.00 82 PRO A CA 1
ATOM 660 C C . PRO A 1 82 ? 4.682 -1.496 -17.226 1.00 83.00 82 PRO A C 1
ATOM 662 O O . PRO A 1 82 ? 3.899 -0.559 -17.041 1.00 83.00 82 PRO A O 1
ATOM 665 N N . ALA A 1 83 ? 4.583 -2.313 -18.275 1.00 86.56 83 ALA A N 1
ATOM 666 C CA . ALA A 1 83 ? 3.500 -2.184 -19.238 1.00 86.56 83 ALA A CA 1
ATOM 667 C C . ALA A 1 83 ? 2.134 -2.334 -18.533 1.00 86.56 83 ALA A C 1
ATOM 669 O O . ALA A 1 83 ? 2.007 -3.163 -17.625 1.00 86.56 83 ALA A O 1
ATOM 670 N N . PRO A 1 84 ? 1.102 -1.576 -18.951 1.00 86.81 84 PRO A N 1
ATOM 671 C CA . PRO A 1 84 ? -0.255 -1.777 -18.462 1.00 86.81 84 PRO A CA 1
ATOM 672 C C . PRO A 1 84 ? -0.703 -3.229 -18.625 1.00 86.81 84 PRO A C 1
ATOM 674 O O . PRO A 1 84 ? -0.256 -3.932 -19.536 1.00 86.81 84 PRO A O 1
ATOM 677 N N . LEU A 1 85 ? -1.635 -3.661 -17.771 1.00 89.38 85 LEU A N 1
ATOM 678 C CA . LEU A 1 85 ? -2.225 -4.990 -17.896 1.00 89.38 85 LEU A CA 1
ATOM 679 C C . LEU A 1 85 ? -2.790 -5.185 -19.313 1.00 89.38 85 LEU A C 1
ATOM 681 O O . LEU A 1 85 ? -3.458 -4.283 -19.834 1.00 89.38 85 LEU A O 1
ATOM 685 N N . PRO A 1 86 ? -2.549 -6.347 -19.943 1.00 93.75 86 PRO A N 1
ATOM 686 C CA . PRO A 1 86 ? -3.081 -6.619 -21.266 1.00 93.75 86 PRO A CA 1
ATOM 687 C C . PRO A 1 86 ? -4.609 -6.642 -21.193 1.00 93.75 86 PRO A C 1
ATOM 689 O O . PRO A 1 86 ? -5.197 -7.426 -20.449 1.00 93.75 86 PRO A O 1
ATOM 692 N N . THR A 1 87 ? -5.257 -5.772 -21.967 1.00 93.19 87 THR A N 1
ATOM 693 C CA . THR A 1 87 ? -6.717 -5.685 -22.035 1.00 93.19 87 THR A CA 1
ATOM 694 C C . THR A 1 87 ? -7.187 -5.862 -23.470 1.00 93.19 87 THR A C 1
ATOM 696 O O . THR A 1 87 ? -6.599 -5.329 -24.408 1.00 93.19 87 THR A O 1
ATOM 699 N N . ASN A 1 88 ? -8.272 -6.614 -23.632 1.00 93.81 88 ASN A N 1
ATOM 700 C CA . ASN A 1 88 ? -9.082 -6.563 -24.840 1.00 93.81 88 ASN A CA 1
ATOM 701 C C . ASN A 1 88 ? -10.205 -5.544 -24.616 1.00 93.81 88 ASN A C 1
ATOM 703 O O . ASN A 1 88 ? -10.665 -5.399 -23.478 1.00 93.81 88 ASN A O 1
ATOM 707 N N . PRO A 1 89 ? -10.671 -4.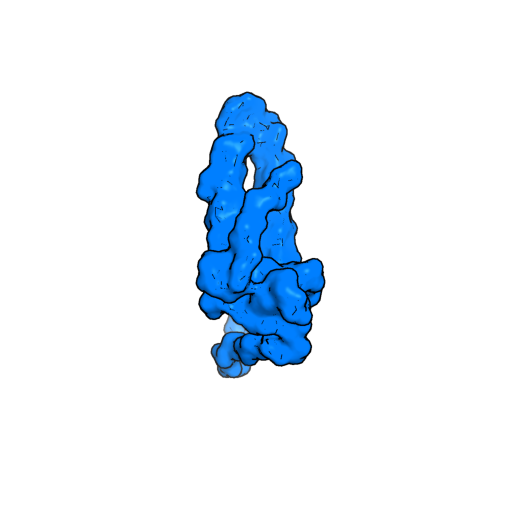846 -25.664 1.00 89.25 89 PRO A N 1
ATOM 708 C CA . PRO A 1 89 ? -11.803 -3.945 -25.524 1.00 89.25 89 PRO A CA 1
ATOM 709 C C . PRO A 1 89 ? -13.023 -4.712 -25.004 1.00 89.25 89 PRO A C 1
ATOM 711 O O . PRO A 1 89 ? -13.354 -5.794 -25.493 1.00 8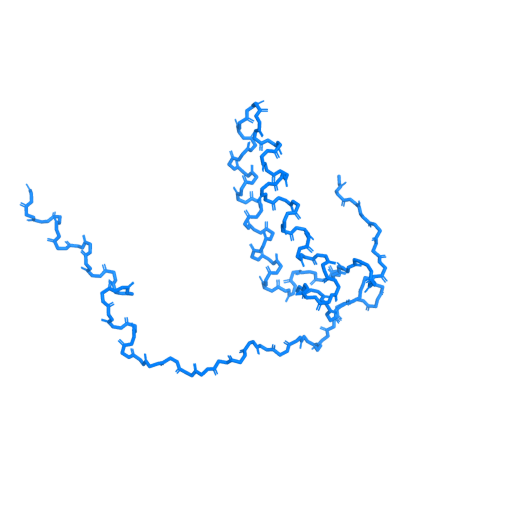9.25 89 PRO A O 1
ATOM 714 N N . ALA A 1 90 ? -13.695 -4.141 -24.006 1.00 87.88 90 ALA A N 1
ATOM 715 C CA . ALA A 1 90 ? -14.961 -4.672 -23.527 1.00 87.88 90 ALA A CA 1
ATOM 716 C C . ALA A 1 90 ? -16.039 -4.504 -24.611 1.00 87.88 90 ALA A C 1
ATOM 718 O O . ALA A 1 90 ? -16.133 -3.447 -25.234 1.00 87.88 90 ALA A O 1
ATOM 719 N N . ASP A 1 91 ? -16.878 -5.524 -24.811 1.00 89.56 91 ASP A N 1
ATOM 720 C CA . ASP A 1 91 ? -18.109 -5.406 -25.597 1.00 89.56 91 ASP A CA 1
ATOM 721 C C . ASP A 1 91 ? -18.969 -4.244 -25.061 1.00 89.56 91 ASP A C 1
ATOM 723 O O . ASP A 1 91 ? -19.380 -4.289 -23.894 1.00 89.56 91 ASP A O 1
ATOM 727 N N . PRO A 1 92 ? -19.282 -3.222 -25.882 1.00 85.75 92 PRO A N 1
ATOM 728 C CA . PRO A 1 92 ? -20.059 -2.064 -25.449 1.00 85.75 92 PRO A CA 1
ATOM 729 C C . PRO A 1 92 ? -21.412 -2.409 -24.813 1.00 85.75 92 PRO A C 1
ATOM 731 O O . PRO A 1 92 ? -21.908 -1.657 -23.975 1.00 85.75 92 PRO A O 1
ATOM 734 N N . ARG A 1 93 ? -22.009 -3.557 -25.165 1.00 86.00 93 ARG A N 1
ATOM 735 C CA . ARG A 1 93 ? -23.293 -4.006 -24.607 1.00 86.00 93 ARG A CA 1
ATOM 736 C C . ARG A 1 93 ? -23.204 -4.405 -23.134 1.00 86.00 93 ARG A C 1
ATOM 738 O O . ARG A 1 93 ? -24.236 -4.426 -22.471 1.00 86.00 93 ARG A O 1
ATOM 745 N N . MET A 1 94 ? -22.011 -4.690 -22.604 1.00 83.25 94 MET A N 1
ATOM 746 C CA . MET A 1 94 ? -21.839 -5.022 -21.183 1.00 83.25 94 MET A CA 1
ATOM 747 C C . MET A 1 94 ? -22.197 -3.852 -20.260 1.00 83.25 94 MET A C 1
ATOM 749 O O . MET A 1 94 ? -22.735 -4.070 -19.179 1.00 83.25 94 MET A O 1
ATOM 753 N N . TRP A 1 95 ? -21.979 -2.614 -20.703 1.00 81.56 95 TRP A N 1
ATOM 754 C CA . TRP A 1 95 ? -22.253 -1.409 -19.910 1.00 81.56 95 TRP A CA 1
ATOM 755 C C . TRP A 1 95 ? -23.732 -1.012 -19.885 1.00 81.56 95 TRP A C 1
ATOM 757 O O . TRP A 1 95 ? -24.141 -0.205 -19.059 1.00 81.56 95 TRP A O 1
ATOM 767 N N . LEU A 1 96 ? -24.538 -1.574 -20.788 1.00 80.94 96 LEU A N 1
ATOM 768 C CA . LEU A 1 96 ? -25.965 -1.269 -20.921 1.00 80.94 96 LEU A CA 1
ATOM 769 C C . LEU A 1 96 ? -26.855 -2.203 -20.082 1.00 80.94 96 LEU A C 1
ATOM 771 O O . LEU A 1 96 ? -28.069 -2.018 -20.040 1.00 80.94 96 LEU A O 1
ATOM 775 N N . GLY A 1 97 ? -26.272 -3.212 -19.426 1.00 75.94 97 GLY A N 1
ATOM 776 C CA . GLY A 1 97 ? -26.997 -4.123 -18.542 1.00 75.94 97 GLY A CA 1
ATOM 777 C C . GLY A 1 97 ? -27.383 -3.479 -17.207 1.00 75.94 97 GLY A C 1
ATOM 778 O O . GLY A 1 97 ? -26.730 -2.553 -16.724 1.00 75.94 97 GLY A O 1
ATOM 779 N N . THR A 1 98 ? -28.411 -4.024 -16.555 1.00 77.31 98 THR A N 1
ATOM 780 C CA . THR A 1 98 ? -28.896 -3.576 -15.234 1.00 77.31 98 THR A CA 1
ATOM 781 C C . THR A 1 98 ? -27.833 -3.642 -14.130 1.00 77.31 98 THR A C 1
ATOM 783 O O . THR A 1 98 ? -27.941 -2.926 -13.144 1.00 77.31 98 THR A O 1
ATOM 786 N N . ALA A 1 99 ? -26.777 -4.446 -14.304 1.00 74.19 99 ALA A N 1
ATOM 787 C CA . ALA A 1 99 ? -25.643 -4.522 -13.379 1.00 74.19 99 ALA A CA 1
ATOM 788 C C . ALA A 1 99 ? -24.770 -3.250 -13.348 1.00 74.19 99 ALA A C 1
ATOM 790 O O . ALA A 1 99 ? -24.088 -3.010 -12.355 1.00 74.19 99 ALA A O 1
ATOM 791 N N . PHE A 1 100 ? -24.781 -2.446 -14.417 1.00 71.06 100 PHE A N 1
ATOM 792 C CA . PHE A 1 100 ? -23.942 -1.246 -14.554 1.00 71.06 100 PHE A CA 1
ATOM 793 C C . PHE A 1 100 ? -24.744 0.036 -14.835 1.00 71.06 100 PHE A C 1
ATOM 795 O O . PHE A 1 100 ? -24.180 1.127 -14.799 1.00 71.06 100 PHE A O 1
ATOM 802 N N . SER A 1 101 ? -26.056 -0.070 -15.072 1.00 66.56 101 SER A N 1
ATOM 803 C CA . SER A 1 101 ? -26.957 1.073 -15.242 1.00 66.56 101 SER A CA 1
ATOM 804 C C . SER A 1 101 ? -27.702 1.358 -13.938 1.00 66.56 101 SER A C 1
ATOM 806 O O . SER A 1 101 ? -28.469 0.526 -13.459 1.00 66.56 101 SER A O 1
ATOM 808 N N . SER A 1 102 ? -27.524 2.555 -13.368 1.00 62.31 102 SER A N 1
ATOM 809 C CA . SER A 1 102 ? -28.157 2.952 -12.096 1.00 62.31 102 SER A CA 1
ATOM 810 C C . SER A 1 102 ? -29.671 3.204 -12.197 1.00 62.31 102 SER A C 1
ATOM 812 O O . SER A 1 102 ? -30.260 3.799 -11.296 1.00 62.31 102 SER A O 1
ATOM 814 N N . THR A 1 103 ? -30.316 2.797 -13.289 1.00 56.72 103 THR A N 1
ATOM 815 C CA . THR A 1 103 ? -31.743 3.050 -13.525 1.00 56.72 103 THR A CA 1
ATOM 816 C C . THR A 1 103 ? -32.662 2.149 -12.698 1.00 56.72 103 THR A C 1
ATOM 818 O O . THR A 1 103 ? -33.811 2.513 -12.489 1.00 56.72 103 THR A O 1
ATOM 821 N N . ALA A 1 104 ? -32.167 1.047 -12.124 1.00 53.06 104 ALA A N 1
ATOM 822 C CA . ALA A 1 104 ? -33.004 0.114 -11.362 1.00 53.06 104 ALA A CA 1
ATOM 823 C C . ALA A 1 104 ? -33.401 0.581 -9.943 1.00 53.06 104 ALA A C 1
ATOM 825 O O . ALA A 1 104 ? -34.211 -0.079 -9.305 1.00 53.06 104 ALA A O 1
ATOM 826 N N . VAL A 1 105 ? -32.857 1.690 -9.422 1.00 53.12 105 VAL A N 1
ATOM 827 C CA . VAL A 1 105 ? -33.170 2.155 -8.049 1.00 53.12 105 VAL A CA 1
ATOM 828 C C . VAL A 1 105 ? -34.223 3.276 -8.026 1.00 53.12 105 VAL A C 1
ATOM 830 O O . VAL A 1 105 ? -34.784 3.564 -6.976 1.00 53.12 105 VAL A O 1
ATOM 833 N N . ALA A 1 106 ? -34.540 3.899 -9.166 1.00 49.88 106 ALA A N 1
ATOM 834 C CA . ALA A 1 106 ? -35.427 5.067 -9.192 1.00 49.88 106 ALA A CA 1
ATOM 835 C C . ALA A 1 106 ? -36.926 4.735 -9.334 1.00 49.88 106 ALA A C 1
ATOM 837 O O . ALA A 1 106 ? -37.753 5.540 -8.917 1.00 49.88 106 ALA A O 1
ATOM 838 N N . GLU A 1 107 ? -37.297 3.574 -9.885 1.00 47.06 107 GLU A N 1
ATOM 839 C CA . GLU A 1 107 ? -38.711 3.254 -10.159 1.00 47.06 107 GLU A CA 1
ATOM 840 C C . GLU A 1 107 ? -39.480 2.695 -8.951 1.00 47.06 107 GLU A C 1
ATOM 842 O O . GLU A 1 107 ? -40.701 2.758 -8.938 1.00 47.06 107 GLU A O 1
ATOM 847 N N . GLN A 1 108 ? -38.801 2.229 -7.897 1.00 49.94 108 GLN A N 1
ATOM 848 C CA . GLN A 1 108 ? -39.469 1.639 -6.726 1.00 49.94 108 GLN A CA 1
ATOM 849 C C . GLN A 1 108 ? -39.844 2.661 -5.632 1.00 49.94 108 GLN A C 1
ATOM 851 O O . GLN A 1 108 ? -40.469 2.293 -4.647 1.00 49.94 108 GLN A O 1
ATOM 856 N N . ALA A 1 109 ? -39.462 3.936 -5.774 1.00 52.62 109 ALA A N 1
ATOM 857 C CA . ALA A 1 109 ? -39.702 4.984 -4.769 1.00 52.62 109 ALA A CA 1
ATOM 858 C C . ALA A 1 109 ? -40.911 5.892 -5.084 1.00 52.62 109 ALA A C 1
ATOM 860 O O . ALA A 1 109 ? -41.089 6.918 -4.431 1.00 52.62 109 ALA A O 1
ATOM 861 N N . LEU A 1 110 ? -41.709 5.552 -6.102 1.00 52.25 110 LEU A N 1
ATOM 862 C CA . LEU A 1 110 ? -42.896 6.311 -6.525 1.00 52.25 110 LEU A CA 1
ATOM 863 C C . LEU A 1 110 ? -44.216 5.527 -6.381 1.00 52.25 110 LEU A C 1
ATOM 865 O O . LEU A 1 110 ? -45.261 6.050 -6.762 1.00 52.25 110 LEU A O 1
ATOM 869 N N . GLU A 1 111 ? -44.184 4.310 -5.828 1.00 51.59 111 GLU A N 1
ATOM 870 C CA . GLU A 1 111 ? -45.378 3.477 -5.588 1.00 51.59 111 GLU A CA 1
ATOM 871 C C . GLU A 1 111 ? -45.687 3.225 -4.094 1.00 51.59 111 GLU A C 1
ATOM 873 O O . GLU A 1 111 ? -46.586 2.440 -3.797 1.00 51.59 111 GLU A O 1
ATOM 878 N N . ASP A 1 112 ? -45.026 3.940 -3.174 1.00 45.47 112 ASP A N 1
ATOM 879 C CA . ASP A 1 112 ? -45.396 4.046 -1.746 1.00 45.47 112 ASP A CA 1
ATOM 880 C C . ASP A 1 112 ? -45.872 5.474 -1.408 1.00 45.47 112 ASP A C 1
ATOM 882 O O . ASP A 1 112 ? -46.732 5.626 -0.506 1.00 45.4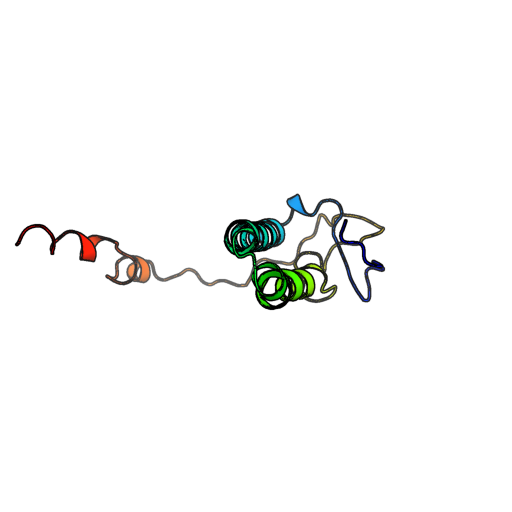7 112 ASP A O 1
#

Sequence (112 aa):
MVARRLNGVTLTWCPDWWMHAEAISRLNAMWRAWENLRLDPALGMSTWWIHHADPQLHVLLDPDNGPFSACSPVEGHSEHPPAPLPTNPADPRMWLGTAFSSTAVAEQALED